Protein AF-A0A0K1Q6K6-F1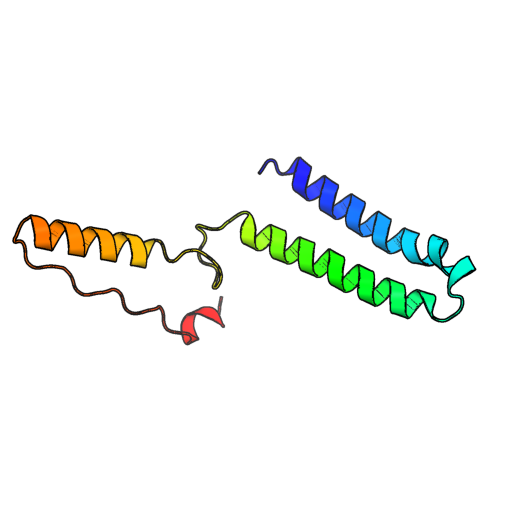 (afdb_monomer)

Sequence (100 aa):
MPFAYSLLLHRTAYLFCLLLPFGLVGAVGLVTPLVAAVVAYTFFGLDALGDELEEPFGLSANDLPIDALARIVEIDLSDAMGVAPPPPLEPPSCLDFVLR

Radius of gyration: 22.64 Å; Cα contacts (8 Å, |Δi|>4): 48; chains: 1; bounding box: 45×32×61 Å

Nearest PDB structures (foldseek):
  4wd7-assembly1_C  TM=7.916E-01  e=1.110E-04  Klebsiella pneumoniae UHKPC96
  6ivo-assembly1_A  TM=7.997E-01  e=1.046E-04  Klebsiella pneumoniae

Structure (mmCIF, N/CA/C/O backbone):
data_AF-A0A0K1Q6K6-F1
#
_entry.id   AF-A0A0K1Q6K6-F1
#
loop_
_atom_site.group_PDB
_atom_site.id
_atom_site.type_symbol
_atom_site.label_atom_id
_atom_site.label_alt_id
_atom_site.label_comp_id
_atom_site.label_asym_id
_atom_site.label_entity_id
_atom_site.label_seq_id
_atom_site.pdbx_PDB_ins_code
_atom_site.Cartn_x
_atom_site.Cartn_y
_atom_site.Cartn_z
_atom_site.occupancy
_atom_site.B_iso_or_equiv
_atom_site.auth_seq_id
_atom_site.auth_comp_id
_atom_site.auth_asym_id
_atom_site.auth_atom_id
_atom_site.pdbx_PDB_model_num
ATOM 1 N N . MET A 1 1 ? 8.687 11.678 -0.893 1.00 54.88 1 MET A N 1
ATOM 2 C CA . MET A 1 1 ? 7.982 12.783 -0.190 1.00 54.88 1 MET A CA 1
ATOM 3 C C . MET A 1 1 ? 8.769 13.221 1.053 1.00 54.88 1 MET A C 1
ATOM 5 O O . MET A 1 1 ? 9.665 12.485 1.455 1.00 54.88 1 MET A O 1
ATOM 9 N N . PRO A 1 2 ? 8.525 14.396 1.674 1.00 73.56 2 PRO A N 1
ATOM 10 C CA . PRO A 1 2 ? 9.189 14.746 2.933 1.00 73.56 2 PRO A CA 1
ATOM 11 C C . PRO A 1 2 ? 8.759 13.796 4.063 1.00 73.56 2 PRO A C 1
ATOM 13 O O . PRO A 1 2 ? 7.574 13.702 4.366 1.00 73.56 2 PRO A O 1
ATOM 16 N N . PHE A 1 3 ? 9.732 13.163 4.730 1.00 68.25 3 PHE A N 1
ATOM 17 C CA . PHE A 1 3 ? 9.557 12.175 5.815 1.00 68.25 3 PHE A CA 1
ATOM 18 C C . PHE A 1 3 ? 8.584 12.602 6.932 1.00 68.25 3 PHE A C 1
ATOM 20 O O . PHE A 1 3 ? 7.949 11.781 7.587 1.00 68.25 3 PHE A O 1
ATOM 27 N N . ALA A 1 4 ? 8.439 13.909 7.157 1.00 70.94 4 ALA A N 1
ATOM 28 C CA . ALA A 1 4 ? 7.502 14.440 8.140 1.00 70.94 4 ALA A CA 1
ATOM 29 C C . ALA A 1 4 ? 6.027 14.166 7.788 1.00 70.94 4 ALA A C 1
ATOM 31 O O . ALA A 1 4 ? 5.208 14.059 8.696 1.00 70.94 4 ALA A O 1
ATOM 32 N N . TYR A 1 5 ? 5.679 14.059 6.502 1.00 70.56 5 TYR A N 1
ATOM 33 C CA . TYR A 1 5 ? 4.295 13.877 6.062 1.00 70.56 5 TYR A CA 1
ATOM 34 C C . TYR A 1 5 ? 3.805 12.448 6.317 1.00 70.56 5 TYR A C 1
ATOM 36 O O . TYR A 1 5 ? 2.786 12.261 6.981 1.00 70.56 5 TYR A O 1
ATOM 44 N N . SER A 1 6 ? 4.589 11.453 5.901 1.00 70.25 6 SER A N 1
ATOM 45 C CA . SER A 1 6 ? 4.342 10.034 6.175 1.00 70.25 6 SER A CA 1
ATOM 46 C C . SER A 1 6 ? 4.330 9.743 7.679 1.00 70.25 6 SER A C 1
ATOM 48 O O . SER A 1 6 ? 3.426 9.080 8.181 1.00 70.25 6 SER A O 1
ATOM 50 N N . LEU A 1 7 ? 5.229 10.358 8.459 1.00 74.94 7 LEU A N 1
ATOM 51 C CA . LEU A 1 7 ? 5.227 10.202 9.918 1.00 74.94 7 LEU A CA 1
ATOM 52 C C . LEU A 1 7 ? 3.953 10.755 10.591 1.00 74.94 7 LEU A C 1
ATOM 54 O O . LEU A 1 7 ? 3.465 10.185 11.572 1.00 74.94 7 LEU A O 1
ATOM 58 N N . LEU A 1 8 ? 3.424 11.880 10.102 1.00 79.81 8 LEU A N 1
ATOM 59 C CA . LEU A 1 8 ? 2.190 12.475 10.625 1.00 79.81 8 LEU A CA 1
ATOM 60 C C . LEU A 1 8 ? 0.956 11.659 10.227 1.00 79.81 8 LEU A C 1
ATOM 62 O O . LEU A 1 8 ? 0.079 11.454 11.070 1.00 79.81 8 LEU A O 1
ATOM 66 N N . LEU A 1 9 ? 0.900 11.154 8.992 1.00 77.06 9 LEU A N 1
ATOM 67 C CA . LEU A 1 9 ? -0.169 10.257 8.546 1.00 77.06 9 LEU A CA 1
ATOM 68 C C . LEU A 1 9 ? -0.209 8.984 9.386 1.00 77.06 9 LEU A C 1
ATOM 70 O O . LEU A 1 9 ? -1.236 8.695 9.994 1.00 77.06 9 LEU A O 1
ATOM 74 N N . HIS A 1 10 ? 0.927 8.315 9.554 1.00 80.00 10 HIS A N 1
ATOM 75 C CA . HIS A 1 10 ? 0.995 7.072 10.315 1.00 80.00 10 HIS A CA 1
ATOM 76 C C . HIS A 1 10 ? 0.541 7.276 11.775 1.00 80.00 10 HIS A C 1
ATOM 78 O O . HIS A 1 10 ? -0.286 6.538 12.315 1.00 80.00 10 HIS A O 1
ATOM 84 N N . ARG A 1 11 ? 0.995 8.362 12.423 1.00 83.25 11 ARG A N 1
ATOM 85 C CA . ARG A 1 11 ? 0.583 8.708 13.798 1.00 83.25 11 ARG A CA 1
ATOM 86 C C . ARG A 1 11 ? -0.901 9.048 13.920 1.00 83.25 11 ARG A C 1
ATOM 88 O O . ARG A 1 11 ? -1.533 8.650 14.899 1.00 83.25 11 ARG A O 1
ATOM 95 N N . THR A 1 12 ? -1.454 9.800 12.971 1.00 83.25 12 THR A N 1
ATOM 96 C CA . THR A 1 12 ? -2.878 10.168 12.996 1.00 83.25 12 THR A CA 1
ATOM 97 C C . THR A 1 12 ? -3.776 8.976 12.679 1.00 83.25 12 THR A C 1
ATOM 99 O O . THR A 1 12 ? -4.797 8.820 13.345 1.00 83.25 12 THR A O 1
ATOM 102 N N . ALA A 1 13 ? -3.368 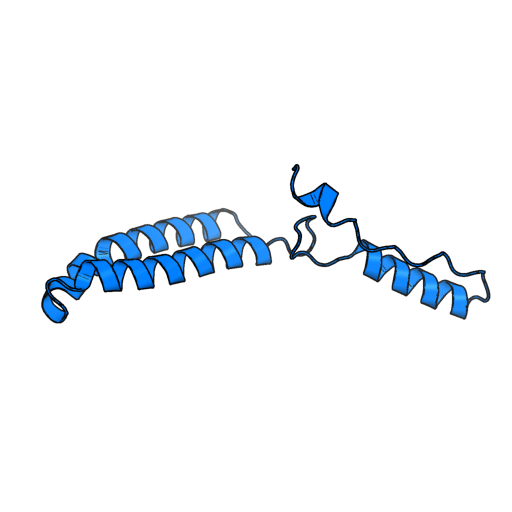8.084 11.773 1.00 79.69 13 ALA A N 1
ATOM 103 C CA . ALA A 1 13 ? -4.073 6.845 11.455 1.00 79.69 13 ALA A CA 1
ATOM 104 C C . ALA A 1 13 ? -4.167 5.908 12.669 1.00 79.69 13 ALA A C 1
ATOM 106 O O . ALA A 1 13 ? -5.258 5.429 12.992 1.00 79.69 13 ALA A O 1
ATOM 107 N N . TYR A 1 14 ? -3.066 5.718 13.410 1.00 79.88 14 TYR A N 1
ATOM 108 C CA . TYR A 1 14 ? -3.097 4.944 14.656 1.00 79.88 14 TYR A CA 1
ATOM 109 C C . TYR A 1 14 ? -4.036 5.551 15.690 1.00 79.88 14 TYR A C 1
ATOM 111 O O . TYR A 1 14 ? -4.867 4.835 16.246 1.00 79.88 14 TYR A O 1
ATOM 119 N N . LEU A 1 15 ? -3.924 6.859 15.946 1.00 83.94 15 LEU A N 1
ATOM 120 C CA . LEU A 1 15 ? -4.786 7.543 16.911 1.00 83.94 15 LEU A CA 1
ATOM 121 C C . LEU A 1 15 ? -6.259 7.446 16.506 1.00 83.94 15 LEU A C 1
ATOM 123 O O . LEU A 1 15 ? -7.107 7.180 17.356 1.00 83.94 15 LEU A O 1
ATOM 127 N N . PHE A 1 16 ? -6.558 7.601 15.217 1.00 82.75 16 PHE A N 1
ATOM 128 C CA . PHE A 1 16 ? -7.906 7.465 14.683 1.00 82.75 16 PHE A CA 1
ATOM 129 C C . PHE A 1 16 ? -8.460 6.056 14.918 1.00 82.75 16 PHE A C 1
ATOM 131 O O . PHE A 1 16 ? -9.528 5.926 15.511 1.00 82.75 16 PHE A O 1
ATOM 138 N N . CYS A 1 17 ? -7.714 5.005 14.564 1.00 80.38 17 CYS A N 1
ATOM 139 C CA . CYS A 1 17 ? -8.135 3.617 14.781 1.00 80.38 17 CYS A CA 1
ATOM 140 C C . CYS A 1 17 ? -8.313 3.273 16.271 1.00 80.38 17 CYS A C 1
ATOM 142 O O . CYS A 1 17 ? -9.217 2.514 16.618 1.00 80.38 17 CYS A O 1
ATOM 144 N N . LEU A 1 18 ? -7.494 3.852 17.159 1.00 81.50 18 LEU A N 1
ATOM 145 C CA . LEU A 1 18 ? -7.588 3.662 18.613 1.00 81.50 18 LEU A CA 1
ATOM 146 C C . LEU A 1 18 ? -8.806 4.363 19.227 1.00 81.50 18 LEU A C 1
ATOM 148 O O . LEU A 1 18 ? -9.427 3.829 20.144 1.00 81.50 18 LEU A O 1
ATOM 152 N N . LEU A 1 19 ? -9.155 5.553 18.731 1.00 85.06 19 LEU A N 1
ATOM 153 C CA . LEU A 1 19 ? -10.279 6.356 19.225 1.00 85.06 19 LEU A CA 1
ATOM 154 C C . LEU A 1 19 ? -11.630 5.905 18.645 1.00 85.06 19 LEU A C 1
ATOM 156 O O . LEU A 1 19 ? -12.664 6.061 19.297 1.00 85.06 19 LEU A O 1
ATOM 160 N N . LEU A 1 20 ? -11.632 5.309 17.450 1.00 85.38 20 LEU A N 1
ATOM 161 C CA . LEU A 1 20 ? -12.825 4.840 16.740 1.00 85.38 20 LEU A CA 1
ATOM 162 C C . LEU A 1 20 ? -13.746 3.921 17.566 1.00 85.38 20 LEU A C 1
ATOM 164 O O . LEU A 1 20 ? -14.949 4.198 17.598 1.00 85.38 20 LEU A O 1
ATOM 168 N N . PRO A 1 21 ? -13.265 2.880 18.279 1.00 79.75 21 PRO A N 1
ATOM 169 C CA . PRO A 1 21 ? -14.142 2.041 19.094 1.00 79.75 21 PRO A CA 1
ATOM 170 C C . PRO A 1 21 ? -14.826 2.820 20.227 1.00 79.75 21 PRO A C 1
ATOM 172 O O . PRO A 1 21 ? -15.985 2.553 20.528 1.00 79.75 21 PRO A O 1
ATOM 175 N N . PHE A 1 22 ? -14.174 3.828 20.814 1.00 84.12 22 PHE A N 1
ATOM 176 C CA . PHE A 1 22 ? -14.794 4.670 21.844 1.00 84.12 22 PHE A CA 1
ATOM 177 C C . PHE A 1 22 ? -15.880 5.590 21.272 1.00 84.12 22 PHE A C 1
ATOM 179 O O . PHE A 1 22 ? -16.863 5.867 21.954 1.00 84.12 22 PHE A O 1
ATOM 186 N N . GLY A 1 23 ? -15.739 6.025 20.016 1.00 82.81 23 GLY A N 1
ATOM 187 C CA . GLY A 1 23 ? -16.772 6.787 19.309 1.00 82.81 23 GLY A CA 1
ATOM 188 C C . GLY A 1 23 ? -17.962 5.932 18.860 1.00 82.81 23 GLY A C 1
ATOM 189 O O . GLY A 1 23 ? -19.102 6.390 18.906 1.00 82.81 23 GLY A O 1
ATOM 190 N N . LEU A 1 24 ? -17.720 4.679 18.453 1.00 82.88 24 LEU A N 1
ATOM 191 C CA . LEU A 1 24 ? -18.761 3.785 17.928 1.00 82.88 24 LEU A CA 1
ATOM 192 C C . LEU A 1 24 ? -19.516 2.987 18.998 1.00 82.88 24 LEU A C 1
ATOM 194 O O . LEU A 1 24 ? -20.634 2.545 18.726 1.00 82.88 24 LEU A O 1
ATOM 198 N N . VAL A 1 25 ? -18.954 2.798 20.198 1.00 83.19 25 VAL A N 1
ATOM 199 C CA . VAL A 1 25 ? -19.550 1.919 21.223 1.00 83.19 25 VAL A CA 1
ATOM 200 C C . VAL A 1 25 ? -20.983 2.313 21.593 1.00 83.19 25 VAL A C 1
ATOM 202 O O . VAL A 1 25 ? -21.817 1.438 21.817 1.00 83.19 25 VAL A O 1
ATOM 205 N N . GLY A 1 26 ? -21.300 3.612 21.575 1.00 78.00 26 GLY A N 1
ATOM 206 C CA . GLY A 1 26 ? -22.650 4.117 21.837 1.00 78.00 26 GLY A CA 1
ATOM 207 C C . GLY A 1 26 ? -23.660 3.845 20.716 1.00 78.00 26 GLY A C 1
ATOM 208 O O . GLY A 1 26 ? -24.857 3.817 20.980 1.00 78.00 26 GLY A O 1
ATOM 209 N N . ALA A 1 27 ? -23.197 3.624 19.483 1.00 78.19 27 ALA A N 1
ATOM 210 C CA . ALA A 1 27 ? -24.049 3.391 18.318 1.00 78.19 27 ALA A CA 1
ATOM 211 C C . ALA A 1 27 ? -24.231 1.898 17.998 1.00 78.19 27 ALA A C 1
ATOM 213 O O . ALA A 1 27 ? -25.319 1.486 17.605 1.00 78.19 27 ALA A O 1
ATOM 214 N N . VAL A 1 28 ? -23.174 1.088 18.150 1.00 79.44 28 VAL A N 1
ATOM 215 C CA . VAL A 1 28 ? -23.135 -0.303 17.646 1.00 79.44 28 VAL A CA 1
ATOM 216 C C . VAL A 1 28 ? -22.886 -1.349 18.745 1.00 79.44 28 VAL A C 1
ATOM 218 O O . VAL A 1 28 ? -22.915 -2.554 18.484 1.00 79.44 28 VAL A O 1
ATOM 221 N N . GLY A 1 29 ? -22.670 -0.922 19.995 1.00 81.25 29 GLY A N 1
ATOM 222 C CA . GLY A 1 29 ? -22.580 -1.811 21.156 1.00 81.25 29 GLY A CA 1
ATOM 223 C C . GLY A 1 29 ? -21.483 -2.874 21.027 1.00 81.25 29 GLY A C 1
ATOM 224 O O . GLY A 1 29 ? -20.336 -2.563 20.715 1.00 81.25 29 GLY A O 1
ATOM 225 N N . LEU A 1 30 ? -21.819 -4.148 21.250 1.00 83.44 30 LEU A N 1
ATOM 226 C CA . LEU A 1 30 ? -20.861 -5.268 21.232 1.00 83.44 30 LEU A CA 1
ATOM 227 C C . LEU A 1 30 ? -20.268 -5.588 19.848 1.00 83.44 30 LEU A C 1
ATOM 229 O O . LEU A 1 30 ? -19.270 -6.299 19.777 1.00 83.44 30 LEU A O 1
ATOM 233 N N . VAL A 1 31 ? -20.841 -5.068 18.757 1.00 86.88 31 VAL A N 1
ATOM 234 C CA . VAL A 1 31 ? -20.323 -5.278 17.387 1.00 86.88 31 VAL A CA 1
ATOM 235 C C . VAL A 1 31 ? -19.197 -4.287 17.051 1.00 86.88 31 VAL A C 1
ATOM 237 O O . VAL A 1 31 ? -18.451 -4.471 16.092 1.00 86.88 31 VAL A O 1
ATOM 240 N N . THR A 1 32 ? -19.009 -3.262 17.884 1.00 86.19 32 THR A N 1
ATOM 241 C CA . THR A 1 32 ? -17.973 -2.230 17.746 1.00 86.19 32 THR A CA 1
ATOM 242 C C . THR A 1 32 ? -16.558 -2.752 17.459 1.00 86.19 32 THR A C 1
ATOM 244 O O . THR A 1 32 ? -15.953 -2.231 16.524 1.00 86.19 32 THR A O 1
ATOM 247 N N . PRO A 1 33 ? -16.000 -3.764 18.163 1.00 84.25 33 PRO A N 1
ATOM 248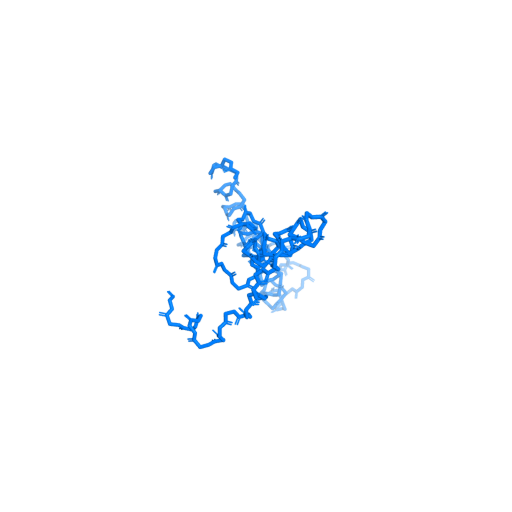 C CA . PRO A 1 33 ? -14.661 -4.270 17.847 1.00 84.25 33 PRO A CA 1
ATOM 249 C C . PRO A 1 33 ? -14.562 -4.891 16.448 1.00 84.25 33 PRO A C 1
ATOM 251 O O . PRO A 1 33 ? -13.529 -4.744 15.803 1.00 84.25 33 PRO A O 1
ATOM 254 N N . LEU A 1 34 ? -15.625 -5.530 15.943 1.00 88.06 34 LEU A N 1
ATOM 255 C CA . LEU A 1 34 ? -15.643 -6.090 14.588 1.00 88.06 34 LEU A CA 1
ATOM 256 C C . LEU A 1 34 ? -15.602 -4.973 13.539 1.00 88.06 34 LEU A C 1
ATOM 258 O O . LEU A 1 34 ? -14.795 -5.016 12.615 1.00 88.06 34 LEU A O 1
ATOM 262 N N . VAL A 1 35 ? -16.446 -3.952 13.705 1.00 86.19 35 VAL A N 1
ATOM 263 C CA . VAL A 1 35 ? -16.480 -2.799 12.793 1.00 86.19 35 VAL A CA 1
ATOM 264 C C . VAL A 1 35 ? -15.157 -2.035 12.844 1.00 86.19 35 VAL A C 1
ATOM 266 O O . VAL A 1 35 ? -14.598 -1.710 11.800 1.00 86.19 35 VAL A O 1
ATOM 269 N N . ALA A 1 36 ? -14.616 -1.807 14.043 1.00 88.25 36 ALA A N 1
ATOM 270 C CA . ALA A 1 36 ? -13.322 -1.161 14.219 1.00 88.25 36 ALA A CA 1
ATOM 271 C C . ALA A 1 36 ? -12.189 -1.959 13.556 1.00 88.25 36 ALA A C 1
ATOM 273 O O . ALA A 1 36 ? -11.335 -1.354 12.917 1.00 88.25 36 ALA A O 1
ATOM 274 N N . ALA A 1 37 ? -12.210 -3.294 1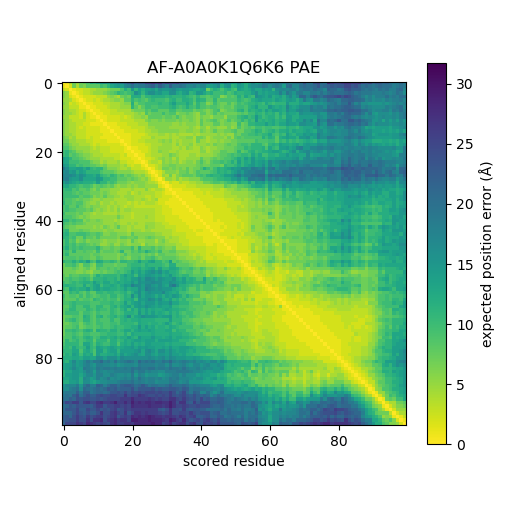3.632 1.00 87.06 37 ALA A N 1
ATOM 275 C CA . ALA A 1 37 ? -11.228 -4.144 12.961 1.00 87.06 37 ALA A CA 1
ATOM 276 C C . ALA A 1 37 ? -11.301 -4.034 11.429 1.00 87.06 37 ALA A C 1
ATOM 278 O O . ALA A 1 37 ? -10.263 -3.924 10.784 1.00 87.06 37 ALA A O 1
ATOM 279 N N . VAL A 1 38 ? -12.502 -4.007 10.840 1.00 89.56 38 VAL A N 1
ATOM 280 C CA . VAL A 1 38 ? -12.678 -3.833 9.384 1.00 89.56 38 VAL A CA 1
ATOM 281 C C . VAL A 1 38 ? -12.180 -2.464 8.923 1.00 89.56 38 VAL A C 1
ATOM 283 O O . VAL A 1 38 ? -11.469 -2.363 7.920 1.00 89.56 38 VAL A O 1
ATOM 286 N N . VAL A 1 39 ? -12.522 -1.404 9.659 1.00 88.12 39 VAL A N 1
ATOM 287 C CA . VAL A 1 39 ? -12.061 -0.049 9.334 1.00 88.12 39 VAL A CA 1
ATOM 288 C C . VAL A 1 39 ? -10.545 0.045 9.480 1.00 88.12 39 VAL A C 1
ATOM 290 O O . VAL A 1 39 ? -9.888 0.521 8.560 1.00 88.12 39 VAL A O 1
ATOM 293 N N . ALA A 1 40 ? -9.980 -0.469 10.575 1.00 86.94 40 ALA A N 1
ATOM 294 C CA . ALA A 1 40 ? -8.536 -0.502 10.783 1.00 86.94 40 ALA A CA 1
ATOM 295 C C . ALA A 1 40 ? -7.829 -1.257 9.651 1.00 86.94 40 ALA A C 1
ATOM 297 O O . ALA A 1 40 ? -6.904 -0.717 9.056 1.00 86.94 40 ALA A O 1
ATOM 298 N N . TYR A 1 41 ? -8.301 -2.454 9.289 1.00 86.69 41 TYR A N 1
ATOM 299 C CA . TYR A 1 41 ? -7.750 -3.223 8.171 1.00 86.69 41 TYR A CA 1
ATOM 300 C C . TYR A 1 41 ? -7.744 -2.421 6.865 1.00 86.69 41 TYR A C 1
ATOM 302 O O . TYR A 1 41 ? -6.743 -2.400 6.157 1.00 86.69 41 TYR A O 1
ATOM 310 N N . THR A 1 42 ? -8.835 -1.712 6.575 1.00 86.88 42 THR A N 1
ATOM 311 C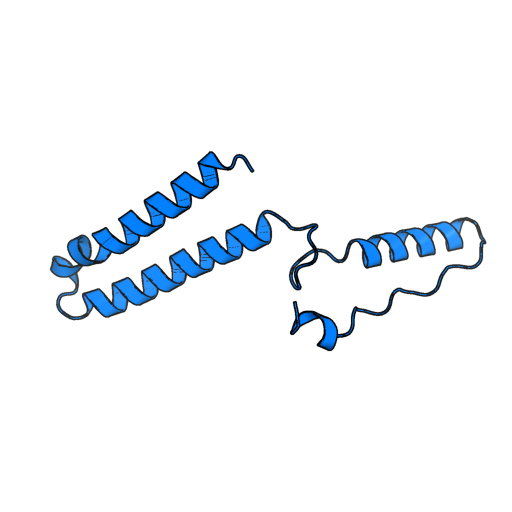 CA . THR A 1 42 ? -8.941 -0.889 5.364 1.00 86.88 42 THR A CA 1
ATOM 312 C C . THR A 1 42 ? -7.952 0.279 5.390 1.00 86.88 42 THR A C 1
ATOM 314 O O . THR A 1 42 ? -7.262 0.513 4.404 1.00 86.88 42 THR A O 1
ATOM 317 N N . PHE A 1 43 ? -7.846 0.997 6.513 1.00 84.50 43 PHE A N 1
ATOM 318 C CA . PHE A 1 43 ? -6.932 2.136 6.643 1.00 84.50 43 PHE A CA 1
ATOM 319 C C . PHE A 1 43 ? -5.460 1.717 6.616 1.00 84.50 43 PHE A C 1
ATOM 321 O O . PHE A 1 43 ? -4.681 2.344 5.909 1.00 84.50 43 PHE A O 1
ATOM 328 N N . PHE A 1 44 ? -5.080 0.651 7.324 1.00 83.25 44 PHE A N 1
ATOM 329 C CA . PHE A 1 44 ? -3.706 0.136 7.282 1.00 83.25 44 PHE A CA 1
ATOM 330 C C . PHE A 1 44 ? -3.354 -0.467 5.924 1.00 83.25 44 PHE A C 1
ATOM 332 O O . PHE A 1 44 ? -2.230 -0.305 5.465 1.00 83.25 44 PHE A O 1
ATOM 339 N N . GLY A 1 45 ? -4.309 -1.125 5.261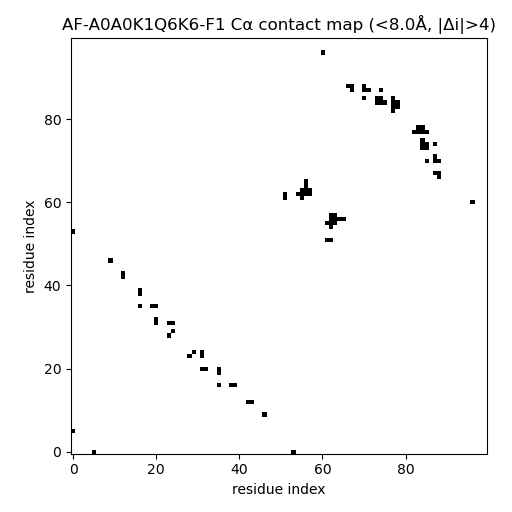 1.00 83.75 45 GLY A N 1
ATOM 340 C CA . GLY A 1 45 ? -4.121 -1.596 3.892 1.00 83.75 45 GLY A CA 1
ATOM 341 C C . GLY A 1 45 ? -3.876 -0.442 2.921 1.00 83.75 45 GLY A C 1
ATOM 342 O O . GLY A 1 45 ? -2.989 -0.536 2.083 1.00 83.75 45 GLY A O 1
ATOM 343 N N . LEU A 1 46 ? -4.616 0.662 3.061 1.00 84.56 46 LEU A N 1
ATOM 344 C CA . LEU A 1 46 ? -4.405 1.871 2.261 1.00 84.56 46 LEU A CA 1
ATOM 345 C C . LEU A 1 46 ? -3.071 2.563 2.562 1.00 84.56 46 LEU A C 1
ATOM 347 O O . LEU A 1 46 ? -2.455 3.063 1.631 1.00 84.56 46 LEU A O 1
ATOM 351 N N . ASP A 1 47 ? -2.636 2.593 3.823 1.00 84.12 47 ASP A N 1
ATOM 352 C CA . ASP A 1 47 ? -1.339 3.156 4.230 1.00 84.12 47 ASP A CA 1
ATOM 353 C C . ASP A 1 47 ? -0.187 2.379 3.576 1.00 84.12 47 ASP A C 1
ATOM 355 O O . ASP A 1 47 ? 0.621 2.959 2.859 1.00 84.12 47 ASP A O 1
ATOM 359 N N . ALA A 1 48 ? -0.200 1.046 3.697 1.00 80.75 48 ALA A N 1
ATOM 360 C CA . ALA A 1 48 ? 0.794 0.175 3.069 1.00 80.75 48 ALA A CA 1
ATOM 361 C C . ALA A 1 48 ? 0.796 0.283 1.534 1.00 80.75 48 ALA A C 1
ATOM 363 O O . ALA A 1 48 ? 1.848 0.290 0.903 1.00 80.75 48 ALA A O 1
ATOM 364 N N . LEU A 1 49 ? -0.386 0.397 0.924 1.00 81.06 49 LEU A N 1
ATOM 365 C CA . LEU A 1 49 ? -0.510 0.577 -0.521 1.00 81.06 49 LEU A CA 1
ATOM 366 C C . LEU A 1 49 ? -0.038 1.972 -0.962 1.00 81.06 49 LEU A C 1
ATOM 368 O O . LEU A 1 49 ? 0.494 2.127 -2.056 1.00 81.06 49 LEU A O 1
ATOM 372 N N . GLY A 1 50 ? -0.210 2.984 -0.110 1.00 80.06 50 GLY A N 1
ATOM 373 C CA . GLY A 1 50 ? 0.349 4.318 -0.303 1.00 80.06 50 GLY A CA 1
ATOM 374 C C . GLY A 1 50 ? 1.874 4.304 -0.287 1.00 80.06 50 GLY A C 1
ATOM 375 O O . GLY 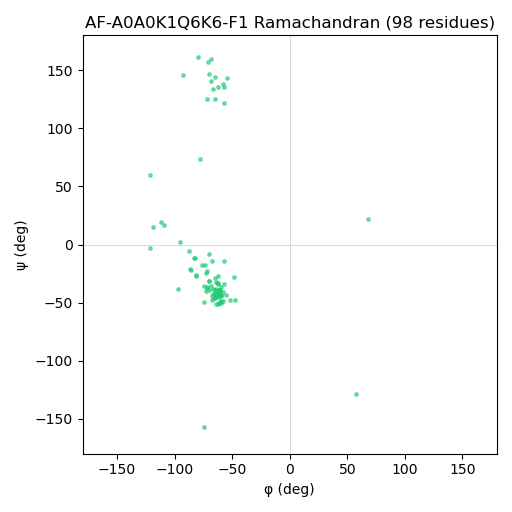A 1 50 ? 2.476 4.881 -1.187 1.00 80.06 50 GLY A O 1
ATOM 376 N N . ASP A 1 51 ? 2.478 3.593 0.667 1.00 78.06 51 ASP A N 1
ATOM 377 C CA . ASP A 1 51 ? 3.933 3.437 0.761 1.00 78.06 51 ASP A CA 1
ATOM 378 C C . ASP A 1 51 ? 4.527 2.787 -0.501 1.00 78.06 51 ASP A C 1
ATOM 380 O O . ASP A 1 51 ? 5.525 3.276 -1.026 1.00 78.06 51 ASP A O 1
ATOM 384 N N . GLU A 1 52 ? 3.892 1.740 -1.046 1.00 75.75 52 GLU A N 1
ATOM 385 C CA . GLU A 1 52 ? 4.316 1.133 -2.321 1.00 75.75 52 GLU A CA 1
ATOM 386 C C . GLU A 1 52 ? 4.225 2.124 -3.495 1.00 75.75 52 GLU A C 1
ATOM 388 O O . GLU A 1 52 ? 5.113 2.182 -4.342 1.00 75.75 52 GLU A O 1
ATOM 393 N N . LEU A 1 53 ? 3.177 2.953 -3.540 1.00 77.62 53 LEU A N 1
ATOM 394 C CA . LEU A 1 53 ? 3.000 3.951 -4.600 1.00 77.62 53 LEU A CA 1
ATOM 395 C C . LEU A 1 53 ? 3.953 5.152 -4.483 1.00 77.62 53 LEU A C 1
ATOM 397 O O . LEU A 1 53 ? 4.103 5.895 -5.458 1.00 77.62 53 LEU A O 1
ATOM 401 N N . GLU A 1 54 ? 4.577 5.384 -3.323 1.00 80.00 54 GLU A N 1
ATOM 402 C CA . GLU A 1 54 ? 5.534 6.481 -3.138 1.00 80.00 54 GLU A CA 1
ATOM 403 C C . GLU A 1 54 ? 6.881 6.228 -3.835 1.00 80.00 54 GLU A C 1
ATOM 405 O O . GLU A 1 54 ? 7.556 7.200 -4.197 1.00 80.00 54 GLU A O 1
ATOM 410 N N . GLU A 1 55 ? 7.255 4.967 -4.081 1.00 80.12 55 GLU A N 1
ATOM 411 C CA . GLU A 1 55 ? 8.518 4.583 -4.728 1.00 80.12 55 GLU A CA 1
ATOM 412 C C . GLU A 1 55 ? 8.303 3.767 -6.023 1.00 80.12 55 GLU A C 1
ATOM 414 O O . GLU A 1 55 ? 8.825 2.668 -6.173 1.00 80.12 55 GLU A O 1
ATOM 419 N N . PRO A 1 56 ? 7.608 4.322 -7.036 1.00 76.81 56 PRO A N 1
ATOM 420 C CA . PRO A 1 56 ? 7.172 3.573 -8.221 1.00 76.81 56 PRO A CA 1
ATOM 421 C C . PRO A 1 56 ? 8.314 3.153 -9.165 1.00 76.81 56 PRO A C 1
ATOM 423 O O . PRO A 1 56 ? 8.088 2.435 -10.138 1.00 76.81 56 PRO A O 1
ATOM 426 N N . PHE A 1 57 ? 9.532 3.643 -8.924 1.00 81.88 57 PHE A N 1
ATOM 427 C CA . PHE A 1 57 ? 10.746 3.335 -9.688 1.00 81.88 57 PHE A CA 1
ATOM 428 C C . PHE A 1 57 ? 11.722 2.457 -8.895 1.00 81.88 57 PHE A C 1
ATOM 430 O O . PHE A 1 57 ? 12.916 2.433 -9.204 1.00 81.88 57 PHE A O 1
ATOM 437 N N . GLY A 1 58 ? 11.241 1.813 -7.832 1.00 78.75 58 GLY A N 1
ATOM 438 C CA . GLY A 1 58 ? 12.017 0.862 -7.060 1.00 78.75 58 GLY A CA 1
ATOM 439 C C . GLY A 1 58 ? 12.202 -0.475 -7.784 1.00 78.75 58 GLY A C 1
ATOM 440 O O . GLY A 1 58 ? 12.167 -0.578 -9.011 1.00 78.75 58 GLY A O 1
ATOM 441 N N . LEU A 1 59 ? 12.457 -1.512 -6.988 1.00 77.25 59 LEU A N 1
ATOM 442 C CA . LEU A 1 59 ? 12.661 -2.889 -7.447 1.00 77.25 59 LEU A CA 1
ATOM 443 C C . LEU A 1 59 ? 11.612 -3.853 -6.864 1.00 77.25 59 LEU A C 1
ATOM 445 O O . LEU A 1 59 ? 11.824 -5.066 -6.860 1.00 77.25 59 LEU A O 1
ATOM 449 N N . SER A 1 60 ? 10.519 -3.323 -6.314 1.00 74.31 60 SER A N 1
ATOM 450 C CA . SER A 1 60 ? 9.378 -4.092 -5.825 1.00 74.31 60 SER A CA 1
ATOM 451 C C . SER A 1 60 ? 8.629 -4.754 -6.982 1.00 74.31 60 SER A C 1
ATOM 453 O O . SER A 1 60 ? 8.702 -4.335 -8.136 1.00 74.31 60 SER A O 1
ATOM 455 N N . ALA A 1 61 ? 7.859 -5.795 -6.666 1.00 71.81 61 ALA A N 1
ATOM 456 C CA . ALA A 1 61 ? 7.053 -6.521 -7.645 1.00 71.81 61 ALA A CA 1
ATOM 457 C C . ALA A 1 61 ? 5.972 -5.647 -8.308 1.00 71.81 61 ALA A C 1
ATOM 459 O O . ALA A 1 61 ? 5.575 -5.922 -9.439 1.00 71.81 61 ALA A O 1
ATOM 460 N N . ASN A 1 62 ? 5.504 -4.612 -7.605 1.00 75.12 62 ASN A N 1
ATOM 461 C CA . ASN A 1 62 ? 4.476 -3.690 -8.087 1.00 75.12 62 ASN A CA 1
ATOM 462 C C . ASN A 1 62 ? 5.060 -2.414 -8.720 1.00 75.12 62 ASN A C 1
ATOM 464 O O . ASN A 1 62 ? 4.291 -1.550 -9.149 1.00 75.12 62 ASN A O 1
ATOM 468 N N . ASP A 1 63 ? 6.389 -2.299 -8.805 1.00 82.69 63 ASP A N 1
ATOM 469 C CA . ASP A 1 63 ? 7.050 -1.123 -9.372 1.00 82.69 63 ASP A CA 1
ATOM 470 C C . ASP A 1 63 ? 7.047 -1.160 -10.902 1.00 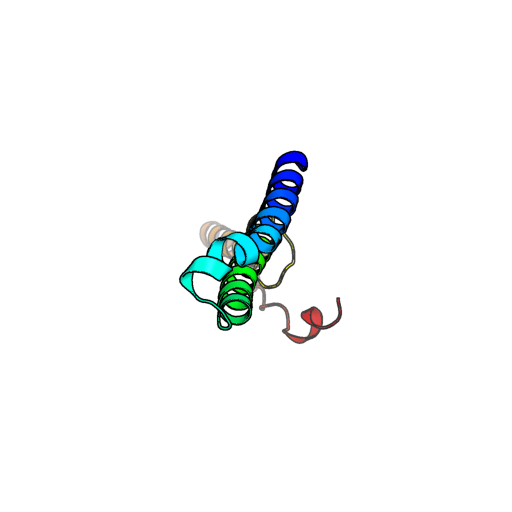82.69 63 ASP A C 1
ATOM 472 O O . ASP A 1 63 ? 6.847 -2.199 -11.544 1.00 82.69 63 ASP A O 1
ATOM 476 N N . LEU A 1 64 ? 7.269 0.002 -11.522 1.00 82.12 64 LEU A N 1
ATOM 477 C CA . LEU A 1 64 ? 7.334 0.075 -12.973 1.00 82.12 64 LEU A CA 1
ATOM 478 C C . LEU A 1 64 ? 8.566 -0.678 -13.498 1.00 82.12 64 LEU A C 1
ATOM 480 O O . LEU A 1 64 ? 9.685 -0.422 -13.049 1.00 82.12 64 LEU A O 1
ATOM 484 N N . PRO A 1 65 ? 8.413 -1.517 -14.540 1.00 86.38 65 PRO A N 1
ATOM 485 C CA . PRO A 1 65 ? 9.532 -2.216 -15.157 1.00 86.38 65 PRO A CA 1
ATOM 486 C C . PRO A 1 65 ? 10.304 -1.265 -16.087 1.00 86.38 65 PRO A C 1
ATOM 488 O O . PRO A 1 65 ? 10.209 -1.350 -17.314 1.00 86.38 65 PRO A O 1
ATOM 491 N N . ILE A 1 66 ? 11.061 -0.329 -15.505 1.00 87.12 66 ILE A N 1
ATOM 492 C CA . ILE A 1 66 ? 11.809 0.701 -16.244 1.00 87.12 66 ILE A CA 1
ATOM 493 C C . ILE A 1 66 ? 12.819 0.086 -17.204 1.00 87.12 66 ILE A C 1
ATOM 495 O O . ILE A 1 66 ? 12.946 0.571 -18.324 1.00 87.12 66 ILE A O 1
ATOM 499 N N . ASP A 1 67 ? 13.459 -1.019 -16.827 1.00 86.12 67 ASP A N 1
ATOM 500 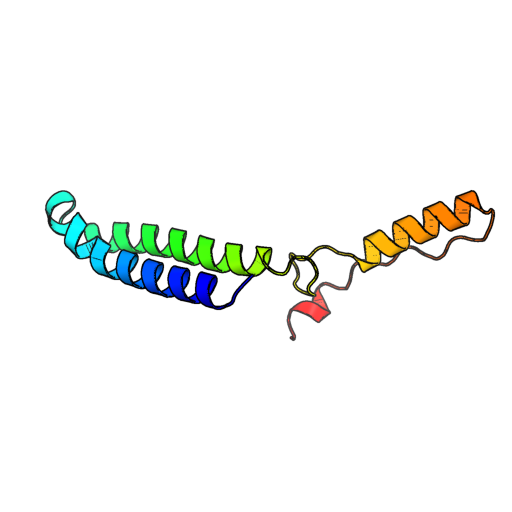C CA . ASP A 1 67 ? 14.377 -1.731 -17.717 1.00 86.12 67 ASP A CA 1
ATOM 501 C C . ASP A 1 67 ? 13.658 -2.258 -18.965 1.00 86.12 67 ASP A C 1
ATOM 503 O O . ASP A 1 67 ? 14.157 -2.116 -20.083 1.00 86.12 67 ASP A O 1
ATOM 507 N N . ALA A 1 68 ? 12.448 -2.806 -18.804 1.00 86.62 68 ALA A N 1
ATOM 508 C CA . ALA A 1 68 ? 11.643 -3.277 -19.928 1.00 86.62 68 ALA A CA 1
ATOM 509 C C . ALA A 1 68 ? 11.199 -2.114 -20.826 1.00 86.62 68 ALA A C 1
ATOM 511 O O . ALA A 1 68 ? 11.289 -2.217 -22.049 1.00 86.62 68 ALA A O 1
ATOM 512 N N . LEU A 1 69 ? 10.776 -0.989 -20.239 1.00 88.25 69 LEU A N 1
ATOM 513 C CA . LEU A 1 69 ? 10.430 0.217 -20.997 1.00 88.25 69 LEU A CA 1
ATOM 514 C C . LEU A 1 69 ? 11.642 0.787 -21.745 1.00 88.25 69 LEU A C 1
ATOM 516 O O . LEU A 1 69 ? 11.530 1.129 -22.920 1.00 88.25 69 LEU A O 1
ATOM 520 N N . ALA A 1 70 ? 12.810 0.838 -21.104 1.00 90.88 70 ALA A N 1
ATOM 521 C CA . ALA A 1 70 ? 14.053 1.271 -21.730 1.00 90.88 70 ALA A CA 1
ATOM 522 C C . ALA A 1 70 ? 14.442 0.350 -22.893 1.00 90.88 70 ALA A C 1
ATOM 524 O O . ALA A 1 70 ? 14.819 0.840 -23.956 1.00 90.88 70 ALA A O 1
ATOM 525 N N . ARG A 1 71 ? 14.275 -0.971 -22.739 1.00 91.31 71 ARG A N 1
ATOM 526 C CA . ARG A 1 71 ? 14.503 -1.942 -23.817 1.00 91.31 71 ARG A CA 1
ATOM 527 C C . ARG A 1 71 ? 13.566 -1.723 -25.000 1.00 91.31 71 ARG A C 1
ATOM 529 O O . ARG A 1 71 ? 14.024 -1.809 -26.133 1.00 91.31 71 ARG A O 1
ATOM 536 N N . ILE A 1 72 ? 12.285 -1.448 -24.756 1.00 91.50 72 ILE A N 1
ATOM 537 C CA . ILE A 1 72 ? 11.316 -1.154 -25.825 1.00 91.50 72 ILE A CA 1
ATOM 538 C C . ILE A 1 72 ? 11.767 0.081 -26.612 1.00 91.50 72 ILE A C 1
ATOM 540 O O . ILE A 1 72 ? 11.871 0.022 -27.832 1.00 91.50 72 ILE A O 1
ATOM 544 N N . VAL A 1 73 ? 12.133 1.160 -25.914 1.00 92.06 73 VAL A N 1
ATOM 545 C CA . VAL A 1 73 ? 12.641 2.385 -26.551 1.00 92.06 73 VAL A CA 1
ATOM 546 C C . VAL A 1 73 ? 13.932 2.120 -27.336 1.00 92.06 73 VAL A C 1
ATOM 548 O O . VAL A 1 73 ? 14.116 2.660 -28.425 1.00 92.06 73 VAL A O 1
ATOM 551 N N . GLU A 1 74 ? 14.830 1.284 -26.813 1.00 92.81 74 GLU A N 1
ATOM 552 C CA . GLU A 1 74 ? 16.074 0.906 -27.492 1.00 92.81 74 GLU A CA 1
ATOM 553 C C . GLU A 1 74 ? 15.819 0.108 -28.779 1.00 92.81 74 GLU A C 1
ATOM 555 O O . GLU A 1 74 ? 16.493 0.340 -29.785 1.00 92.81 74 GLU A O 1
ATOM 560 N N . ILE A 1 75 ? 14.839 -0.798 -28.771 1.00 91.94 75 ILE A N 1
ATOM 561 C CA . ILE A 1 75 ? 14.408 -1.546 -29.958 1.00 91.94 75 ILE A CA 1
ATOM 562 C C . ILE A 1 75 ? 13.828 -0.583 -30.999 1.00 91.94 75 ILE A C 1
ATOM 564 O O . ILE A 1 75 ? 14.317 -0.561 -32.127 1.00 91.94 75 ILE A O 1
ATOM 568 N N . ASP A 1 76 ? 12.880 0.273 -30.605 1.00 93.25 76 ASP A N 1
ATOM 569 C CA . ASP A 1 76 ? 12.226 1.231 -31.508 1.00 93.25 76 ASP A CA 1
ATOM 570 C C . ASP A 1 76 ? 13.239 2.182 -32.176 1.00 93.25 76 ASP A C 1
ATOM 572 O O . ASP A 1 76 ? 13.155 2.474 -33.373 1.00 93.25 76 ASP A O 1
ATOM 576 N N . LEU A 1 77 ? 14.233 2.656 -31.417 1.00 94.25 77 LEU A N 1
ATOM 577 C CA . LEU A 1 77 ? 15.310 3.501 -31.940 1.00 94.25 77 LEU A CA 1
ATOM 578 C C . LEU A 1 77 ? 16.265 2.733 -32.861 1.00 94.25 77 LEU A C 1
ATOM 580 O O . LEU A 1 77 ? 16.707 3.285 -33.870 1.00 94.25 77 LEU A O 1
ATOM 584 N N . SER A 1 78 ? 16.597 1.484 -32.529 1.00 93.06 78 SER A N 1
ATOM 585 C CA . SER A 1 78 ? 17.474 0.644 -33.357 1.00 93.06 78 SER A CA 1
ATOM 586 C C . SER A 1 78 ? 16.835 0.360 -34.715 1.00 93.06 78 SER A C 1
ATOM 588 O O . SER A 1 78 ? 17.481 0.553 -35.748 1.00 93.06 78 SER A O 1
ATOM 590 N N . ASP A 1 79 ? 15.543 0.029 -34.713 1.00 92.06 79 ASP A N 1
ATOM 591 C CA . ASP A 1 79 ? 14.746 -0.189 -35.919 1.00 92.06 79 ASP A CA 1
ATOM 592 C C . ASP A 1 79 ? 14.678 1.078 -36.785 1.00 92.06 79 ASP A C 1
ATOM 594 O O . ASP A 1 79 ? 14.898 1.017 -37.997 1.00 92.06 79 ASP A O 1
ATOM 598 N N . ALA A 1 80 ? 14.464 2.250 -36.175 1.00 93.19 80 ALA A N 1
ATOM 599 C CA . ALA A 1 80 ? 14.450 3.529 -36.889 1.00 93.19 80 ALA A CA 1
ATOM 600 C C . ALA A 1 80 ? 15.810 3.888 -37.521 1.00 93.19 80 ALA A C 1
ATOM 602 O O . ALA A 1 80 ? 15.856 4.529 -38.573 1.00 93.19 80 ALA A O 1
ATOM 603 N N . MET A 1 81 ? 16.918 3.480 -36.895 1.00 93.94 81 MET A N 1
ATOM 604 C CA . MET A 1 81 ? 18.279 3.701 -37.398 1.00 93.94 81 MET A CA 1
ATOM 605 C C . MET A 1 81 ? 18.768 2.600 -38.355 1.00 93.94 81 MET A C 1
ATOM 607 O O . MET A 1 81 ? 19.857 2.728 -38.916 1.00 93.94 81 MET A O 1
ATOM 611 N N . GLY A 1 82 ? 17.995 1.526 -38.555 1.00 90.88 82 GLY A N 1
ATOM 612 C CA . GLY A 1 82 ? 18.399 0.369 -39.359 1.00 90.88 82 GLY A CA 1
ATOM 613 C C . GLY A 1 82 ? 19.544 -0.443 -38.742 1.00 90.88 82 GLY A C 1
ATOM 614 O O . GLY A 1 82 ? 20.265 -1.138 -39.460 1.00 90.88 82 GLY A O 1
ATOM 615 N N . VAL A 1 83 ? 19.740 -0.334 -37.426 1.00 91.25 83 VAL A N 1
ATOM 616 C CA . VAL A 1 83 ? 20.714 -1.117 -36.656 1.00 91.25 83 VAL A CA 1
ATOM 617 C C . VAL A 1 83 ? 20.003 -2.352 -36.109 1.00 91.25 83 VAL A C 1
ATOM 619 O O . VAL A 1 83 ? 18.819 -2.297 -35.796 1.00 91.25 83 VAL A O 1
ATOM 622 N N . ALA A 1 84 ? 20.707 -3.482 -36.007 1.00 88.69 84 ALA A N 1
ATOM 623 C CA . ALA A 1 84 ? 20.115 -4.703 -35.469 1.00 88.69 84 ALA A CA 1
ATOM 624 C C . ALA A 1 84 ? 19.579 -4.456 -34.041 1.00 88.69 84 ALA A C 1
ATOM 626 O O . ALA A 1 84 ? 20.370 -4.057 -33.178 1.00 88.69 84 ALA A O 1
ATOM 627 N N . PRO A 1 85 ? 18.278 -4.685 -33.784 1.00 86.94 85 PRO A N 1
ATOM 628 C CA . PRO A 1 85 ? 17.694 -4.418 -32.483 1.00 86.94 85 PRO A CA 1
ATOM 629 C C . PRO A 1 85 ? 18.206 -5.423 -31.445 1.00 86.94 85 PRO A C 1
ATOM 631 O O . PRO A 1 85 ? 18.450 -6.595 -31.764 1.00 86.94 85 PRO A O 1
ATOM 634 N N . PRO A 1 86 ? 18.366 -4.993 -30.187 1.00 86.44 86 PRO A N 1
ATOM 635 C CA . PRO A 1 86 ? 18.719 -5.900 -29.110 1.00 86.44 86 PRO A CA 1
ATOM 636 C C . PRO A 1 86 ? 17.546 -6.833 -28.759 1.00 86.44 86 PRO A C 1
ATOM 638 O O . PRO A 1 86 ? 16.385 -6.496 -29.003 1.00 86.44 86 PRO A O 1
ATOM 641 N N . PRO A 1 87 ? 17.816 -8.003 -28.153 1.00 86.06 87 PRO A N 1
ATOM 642 C CA . PRO A 1 87 ? 16.759 -8.927 -27.761 1.00 86.06 87 PRO A CA 1
ATOM 643 C C . PRO A 1 87 ? 15.852 -8.310 -26.679 1.00 86.06 87 PRO A C 1
ATOM 645 O O . PRO A 1 87 ? 16.353 -7.599 -25.800 1.00 86.06 87 PRO A O 1
ATOM 648 N N . PRO A 1 88 ? 14.536 -8.596 -26.697 1.00 84.19 88 PRO A N 1
ATOM 649 C CA . PRO A 1 88 ? 13.628 -8.205 -25.624 1.00 84.19 88 PRO A CA 1
ATOM 650 C C . PRO A 1 88 ? 14.116 -8.712 -24.264 1.00 84.19 88 PRO A C 1
ATOM 652 O O . PRO A 1 88 ? 14.655 -9.814 -24.163 1.00 84.19 88 PRO A O 1
ATOM 655 N N . LEU A 1 89 ? 13.914 -7.914 -23.215 1.00 79.94 89 LEU A N 1
ATOM 656 C CA . LEU A 1 89 ? 14.171 -8.368 -21.853 1.00 79.94 89 LEU A CA 1
ATOM 657 C C . LEU A 1 89 ? 13.089 -9.373 -21.468 1.00 79.94 89 LEU A C 1
ATOM 659 O O . LEU A 1 89 ? 11.896 -9.079 -21.560 1.00 79.94 89 LEU A O 1
ATOM 663 N N . GLU A 1 90 ? 13.515 -10.559 -21.049 1.00 71.12 90 GLU A N 1
ATOM 664 C CA . GLU A 1 90 ? 12.619 -11.532 -20.438 1.00 71.12 90 GLU A CA 1
ATOM 665 C C . GLU A 1 90 ? 12.168 -11.001 -19.070 1.00 71.12 90 GLU A C 1
ATOM 667 O O . GLU A 1 90 ? 12.968 -10.380 -18.360 1.00 71.12 90 GLU A O 1
ATOM 672 N N . PRO A 1 91 ? 10.895 -11.201 -18.685 1.00 62.66 91 PRO A N 1
ATOM 673 C CA . PRO A 1 91 ? 10.443 -10.815 -17.359 1.00 62.66 91 PRO A CA 1
ATOM 674 C C . PRO A 1 91 ? 11.297 -11.538 -16.307 1.00 62.66 91 PRO A C 1
ATOM 676 O O . PRO A 1 91 ? 11.587 -12.728 -16.477 1.00 62.66 91 PRO A O 1
ATOM 679 N N . PRO A 1 92 ? 11.710 -10.852 -15.226 1.00 61.09 92 PRO A N 1
ATOM 680 C CA . PRO A 1 92 ? 12.492 -11.486 -14.178 1.00 61.09 92 PRO A CA 1
ATOM 681 C C . PRO A 1 92 ? 11.722 -12.690 -13.626 1.00 61.09 92 PRO A C 1
ATOM 683 O O . PRO A 1 92 ? 10.503 -12.648 -13.433 1.00 61.09 92 PRO A O 1
ATOM 686 N N . SER A 1 93 ? 12.429 -13.803 -13.438 1.00 54.16 93 SER A N 1
ATOM 687 C CA . SER A 1 93 ? 11.805 -15.055 -13.029 1.00 54.16 93 SER A CA 1
ATOM 688 C C . SER A 1 93 ? 11.159 -14.900 -11.647 1.00 54.16 93 SER A C 1
ATOM 690 O O . SER A 1 93 ? 11.753 -14.341 -10.726 1.00 54.16 93 SER A O 1
ATOM 692 N N . CYS A 1 94 ? 9.936 -15.412 -11.480 1.00 52.16 94 CYS A N 1
ATOM 693 C CA . CYS A 1 94 ? 9.158 -15.286 -10.238 1.00 52.16 94 CYS A CA 1
ATOM 694 C C . CYS A 1 94 ? 9.879 -15.837 -8.982 1.00 52.16 94 CYS A C 1
ATOM 696 O O . CYS A 1 94 ? 9.439 -15.585 -7.864 1.00 52.16 94 CYS A O 1
ATOM 698 N N . LEU A 1 95 ? 10.957 -16.617 -9.156 1.00 51.22 95 LEU A N 1
ATOM 699 C CA . LEU A 1 95 ? 11.704 -17.280 -8.084 1.00 51.22 95 LEU A CA 1
ATOM 700 C C . LEU A 1 95 ? 12.721 -16.371 -7.377 1.00 51.22 95 LEU A C 1
ATOM 702 O O . LEU A 1 95 ? 12.991 -16.605 -6.201 1.00 51.22 95 LEU A O 1
ATOM 706 N N . ASP A 1 96 ? 13.235 -15.328 -8.033 1.00 56.16 96 ASP A N 1
ATOM 707 C CA . ASP A 1 96 ? 14.215 -14.417 -7.416 1.00 56.16 96 ASP A CA 1
ATOM 708 C C . ASP A 1 96 ? 13.571 -13.429 -6.421 1.00 56.16 96 ASP A C 1
ATOM 710 O O . ASP A 1 96 ? 14.253 -12.879 -5.559 1.00 56.16 96 ASP A O 1
ATOM 714 N N . PHE A 1 97 ? 12.246 -13.245 -6.481 1.00 53.78 97 PHE A N 1
ATOM 715 C CA . PHE A 1 97 ? 11.506 -12.278 -5.655 1.00 53.78 97 PHE A CA 1
ATOM 716 C C . PHE A 1 97 ? 11.092 -12.785 -4.268 1.00 53.78 97 PHE A C 1
ATOM 718 O O . PHE A 1 97 ? 10.839 -11.980 -3.382 1.00 53.78 97 PHE A O 1
ATOM 725 N N . VAL A 1 98 ? 11.011 -14.101 -4.047 1.00 47.81 98 VAL A N 1
ATOM 726 C CA . VAL A 1 98 ? 10.570 -14.662 -2.749 1.00 47.81 98 VAL A CA 1
ATOM 727 C C . VAL A 1 98 ? 11.718 -14.709 -1.722 1.00 47.81 98 VAL A C 1
ATOM 729 O O . VAL A 1 98 ? 11.483 -14.939 -0.538 1.00 47.81 98 VAL A O 1
ATOM 732 N N . LEU A 1 99 ? 12.966 -14.496 -2.156 1.00 43.81 99 LEU A N 1
ATOM 733 C CA . LEU A 1 99 ? 14.175 -14.689 -1.343 1.00 43.81 99 LEU A CA 1
ATOM 734 C C . LEU A 1 99 ? 14.939 -13.400 -0.991 1.00 43.81 99 LEU A C 1
ATOM 736 O O . LEU A 1 99 ? 16.110 -13.481 -0.610 1.00 43.81 99 LEU A O 1
ATOM 740 N N . ARG A 1 100 ? 14.307 -12.226 -1.067 1.00 41.97 100 ARG A N 1
ATOM 741 C CA . ARG A 1 100 ? 14.911 -10.953 -0.649 1.00 41.97 100 ARG A CA 1
ATOM 742 C C . ARG A 1 100 ? 13.963 -10.143 0.220 1.00 41.97 100 ARG A C 1
ATOM 744 O O . ARG A 1 100 ? 14.487 -9.494 1.152 1.00 41.97 100 ARG A O 1
#

InterPro domains:
  IPR044669 Voltage-dependent anion channel-forming protein YneE/VCCN1/2-like [PF25539] (1-78)
  IPR044669 Voltage-dependent anion channel-forming protein YneE/VCCN1/2-like [PTHR33281] (1-81)

Organism: NCBI:txid1391654

Foldseek 3Di:
DPPVVLVVLVVVLVVCLVCQLVVCCVPPPPCSVVVSVVVNCVSVVVSVVVVCVVCQCDDDPNHDPVVQVVLVVQQVVCVVVVHDRDDHDDDPDPVVRVPD

Secondary structure (DSSP, 8-state):
--HHHHHHHHHHHHHHHHHHHHHHHHHHGGGHHHHHHHHHHHHHHHHHHHHHHH-TTSSSTTS--HHHHHHHHHHHHHHHHTPPPPPPPPPPPTTSSTT-

pLDDT: mean 79.93, std 11.32, range [41.97, 94.25]

Mean predicted aligned error: 10.31 Å

Solvent-accessible surface area (backbone atoms only — not comparable to full-atom values): 5994 Å² total; per-residue (Å²): 129,67,69,68,55,60,54,50,49,54,53,51,52,51,52,48,56,68,47,44,40,73,68,36,34,87,80,51,46,90,52,20,66,60,55,41,48,54,51,41,50,52,52,53,50,50,50,57,53,47,59,57,65,72,48,44,78,51,87,55,94,88,27,53,64,58,68,53,53,51,47,50,53,50,29,56,52,22,56,75,69,73,43,88,54,69,81,80,74,74,78,80,62,80,73,70,69,82,78,116